Protein AF-A0A2E4NWK3-F1 (afdb_monomer_lite)

Foldseek 3Di:
DWAQPPAPPRFTKDWDPQVVQCVVCVVVVHQGQRPAKIKMWRQPWGQDPVRDTGAGWIKIDGRDLVVQVVADQDDDQQQKHWDPRPDSSIIIIGHPDSDGPVVPDDPDDD

Secondary structure (DSSP, 8-state):
-EEE-SSTT--EEEE-HHHHHHHHHHHTTPPP--SS-EEEEETT-EE-TT--EE-SEEEEE-S-GGGGTTS-SS-BTTB-EEESTTSTT-EEEEE-TT--TTSS------

Structure (mmCIF, N/CA/C/O backbone):
data_AF-A0A2E4NWK3-F1
#
_entry.id   AF-A0A2E4NWK3-F1
#
loop_
_atom_site.group_PDB
_atom_site.id
_atom_site.type_symbol
_atom_site.label_atom_id
_atom_site.label_alt_id
_atom_site.label_comp_id
_atom_site.label_asym_id
_atom_site.label_entity_id
_atom_site.label_seq_id
_atom_site.pdbx_PDB_ins_code
_atom_site.Cartn_x
_atom_site.Cartn_y
_atom_site.Cartn_z
_atom_site.occupancy
_atom_site.B_iso_or_equiv
_atom_site.auth_seq_id
_atom_site.auth_comp_id
_atom_site.auth_asym_id
_atom_site.auth_atom_id
_atom_site.pdbx_PDB_model_num
ATOM 1 N N . MET A 1 1 ? -8.200 -5.313 -13.732 1.00 80.50 1 MET A N 1
ATOM 2 C CA . MET A 1 1 ? -8.283 -4.246 -14.759 1.00 80.50 1 MET A CA 1
ATOM 3 C C . MET A 1 1 ? -7.008 -3.431 -14.695 1.00 80.50 1 MET A C 1
ATOM 5 O O . MET A 1 1 ? -6.554 -3.192 -13.584 1.00 80.50 1 MET A O 1
ATOM 9 N N . CYS A 1 2 ? -6.453 -3.020 -15.832 1.00 84.25 2 CYS A N 1
ATOM 10 C CA . CYS A 1 2 ? -5.287 -2.136 -15.888 1.00 84.25 2 CYS A CA 1
ATOM 11 C C . CYS A 1 2 ? -5.728 -0.725 -16.266 1.00 84.25 2 CYS A C 1
ATOM 13 O O . CYS A 1 2 ? -6.562 -0.563 -17.158 1.00 84.25 2 CYS A O 1
ATOM 15 N N . ARG A 1 3 ? -5.236 0.275 -15.536 1.00 81.31 3 ARG A N 1
ATOM 16 C CA . ARG A 1 3 ? -5.562 1.693 -15.708 1.00 81.31 3 ARG A CA 1
ATOM 17 C C . ARG A 1 3 ? -4.358 2.550 -15.348 1.00 81.31 3 ARG A C 1
ATOM 19 O O . ARG A 1 3 ? -3.545 2.151 -14.524 1.00 81.31 3 ARG A O 1
ATOM 26 N N . PHE A 1 4 ? -4.293 3.748 -15.908 1.00 72.25 4 PHE A N 1
ATOM 27 C CA . PHE A 1 4 ? -3.375 4.768 -15.421 1.00 72.25 4 PHE A CA 1
ATOM 28 C C . PHE A 1 4 ? -3.871 5.292 -14.075 1.00 72.25 4 PHE A C 1
ATOM 30 O O . PHE A 1 4 ? -5.048 5.630 -13.932 1.00 72.25 4 PHE A O 1
ATOM 37 N N . ALA A 1 5 ? -2.989 5.312 -13.076 1.00 67.62 5 ALA A N 1
ATOM 38 C CA . ALA A 1 5 ? -3.344 5.723 -11.718 1.00 67.62 5 ALA A CA 1
ATOM 39 C C . ALA A 1 5 ? -3.507 7.246 -11.550 1.00 67.62 5 ALA A C 1
ATOM 41 O O . ALA A 1 5 ? -3.859 7.688 -10.460 1.00 67.62 5 ALA A O 1
ATOM 42 N N . GLY A 1 6 ? -3.257 8.042 -12.600 1.00 62.72 6 GLY A N 1
ATOM 43 C CA . GLY A 1 6 ? -3.299 9.509 -12.534 1.00 62.72 6 GLY A CA 1
ATOM 44 C C . GLY A 1 6 ? -2.210 10.107 -11.637 1.00 62.72 6 GLY A C 1
ATOM 45 O O . GLY A 1 6 ? -2.357 11.222 -11.150 1.00 62.72 6 GLY A O 1
ATOM 46 N N . LEU A 1 7 ? -1.148 9.339 -11.385 1.00 66.62 7 LEU A N 1
ATOM 47 C CA . LEU A 1 7 ? 0.048 9.774 -10.672 1.00 66.62 7 LEU A CA 1
ATOM 48 C C . LEU A 1 7 ? 1.058 10.355 -11.662 1.00 66.62 7 LEU A C 1
ATOM 50 O O . LEU A 1 7 ? 0.990 10.078 -12.862 1.00 66.62 7 LEU A O 1
ATOM 54 N N . THR A 1 8 ? 2.013 11.130 -11.152 1.00 62.50 8 THR A N 1
ATOM 55 C CA . THR A 1 8 ? 3.094 11.704 -11.957 1.00 62.50 8 THR A CA 1
ATOM 56 C C . THR A 1 8 ? 3.807 10.612 -12.760 1.00 62.50 8 THR A C 1
ATOM 58 O O . THR A 1 8 ? 4.334 9.656 -12.190 1.00 62.50 8 THR A O 1
ATOM 61 N N . GLY A 1 9 ? 3.833 10.771 -14.086 1.00 62.25 9 GLY A N 1
ATOM 62 C CA . GLY A 1 9 ? 4.494 9.840 -15.004 1.00 62.25 9 GLY A CA 1
ATOM 63 C C . GLY A 1 9 ? 3.620 8.693 -15.519 1.00 62.25 9 GLY A C 1
ATOM 64 O O . GLY A 1 9 ? 4.176 7.668 -15.899 1.00 62.25 9 GLY A O 1
ATOM 65 N N . ASP A 1 10 ? 2.287 8.837 -15.517 1.00 67.06 10 ASP A N 1
ATOM 66 C CA . ASP A 1 10 ? 1.343 7.883 -16.123 1.00 67.06 10 ASP A CA 1
ATOM 67 C C . ASP A 1 10 ? 1.625 6.428 -15.727 1.00 67.06 10 ASP A C 1
ATOM 69 O O . ASP A 1 10 ? 1.775 5.537 -16.559 1.00 67.06 10 ASP A O 1
ATOM 73 N N . THR A 1 11 ? 1.691 6.174 -14.419 1.00 76.25 11 THR A N 1
ATOM 74 C CA . THR A 1 11 ? 1.948 4.838 -13.870 1.00 76.25 11 THR A CA 1
ATOM 75 C C . THR A 1 11 ? 0.853 3.846 -14.294 1.00 76.25 11 THR A C 1
ATOM 77 O O . THR A 1 11 ? -0.296 3.984 -13.842 1.00 76.25 11 THR A O 1
ATOM 80 N N . PRO A 1 12 ? 1.164 2.831 -15.128 1.00 87.12 12 PRO A N 1
ATOM 81 C CA . PRO A 1 12 ? 0.215 1.782 -15.452 1.00 87.12 12 PRO A CA 1
ATOM 82 C C . PRO A 1 12 ? 0.034 0.874 -14.234 1.00 87.12 12 PRO A C 1
ATOM 84 O O . PRO A 1 12 ? 0.970 0.215 -13.777 1.00 87.12 12 PRO A O 1
ATOM 87 N N . THR A 1 13 ? -1.198 0.824 -13.735 1.00 90.94 13 THR A N 1
ATOM 88 C CA . THR A 1 13 ? -1.571 0.096 -12.525 1.00 90.94 13 THR A CA 1
ATOM 89 C C . THR A 1 13 ? -2.654 -0.928 -12.834 1.00 90.94 13 THR A C 1
ATOM 91 O O . THR A 1 13 ? -3.750 -0.595 -13.290 1.00 90.94 13 THR A O 1
ATOM 94 N N . CYS A 1 14 ? -2.382 -2.194 -12.543 1.00 93.12 14 CYS A N 1
ATOM 95 C CA . CYS A 1 14 ? -3.345 -3.280 -12.684 1.00 93.12 14 CYS A CA 1
ATOM 96 C C . CYS A 1 14 ? -3.868 -3.714 -11.319 1.00 93.12 14 CYS A C 1
ATOM 98 O O . CYS A 1 14 ? -3.080 -4.063 -10.454 1.00 93.12 14 CYS A O 1
ATOM 100 N N . LEU A 1 15 ? -5.191 -3.725 -11.139 1.00 94.56 15 LEU A N 1
ATOM 101 C CA . LEU A 1 15 ? -5.847 -4.066 -9.874 1.00 94.56 15 LEU A CA 1
ATOM 102 C C . LEU A 1 15 ? -6.854 -5.202 -10.052 1.00 94.56 15 LEU A C 1
ATOM 104 O O . LEU A 1 15 ? -7.688 -5.172 -10.977 1.00 94.56 15 LEU A O 1
ATOM 108 N N . ASP A 1 16 ? -6.853 -6.152 -9.123 1.00 96.12 16 ASP A N 1
ATOM 109 C CA . ASP A 1 16 ? -7.952 -7.104 -8.979 1.00 96.12 16 ASP A CA 1
ATOM 110 C C . ASP A 1 16 ? -9.208 -6.454 -8.356 1.00 96.12 16 ASP A C 1
ATOM 112 O O . ASP A 1 16 ? -9.295 -5.235 -8.191 1.00 96.12 16 ASP A O 1
ATOM 116 N N . SER A 1 17 ? -10.260 -7.234 -8.099 1.00 94.94 17 SER A N 1
ATOM 117 C CA . SER A 1 17 ? -11.501 -6.698 -7.522 1.00 94.94 17 SER A CA 1
ATOM 118 C C . SER A 1 17 ? -11.380 -6.239 -6.073 1.00 94.94 17 SER A C 1
ATOM 120 O O . SER A 1 17 ? -12.023 -5.255 -5.712 1.00 94.94 17 SER A O 1
ATOM 122 N N . GLN A 1 18 ? -10.567 -6.918 -5.270 1.00 96.56 18 GLN A N 1
ATOM 123 C CA . GLN A 1 18 ? -10.379 -6.613 -3.855 1.00 96.56 18 GLN A CA 1
ATOM 124 C C . GLN A 1 18 ? -9.523 -5.368 -3.682 1.00 96.56 18 GLN A C 1
ATOM 126 O O . GLN A 1 18 ? -9.929 -4.435 -2.995 1.00 96.56 18 GLN A O 1
ATOM 131 N N . SER A 1 19 ? -8.412 -5.267 -4.411 1.00 96.00 19 SER A N 1
ATOM 132 C CA . SER A 1 19 ? -7.590 -4.061 -4.416 1.00 96.00 19 SER A CA 1
ATOM 133 C C . SER A 1 19 ? -8.368 -2.832 -4.875 1.00 96.00 19 SER A C 1
ATOM 135 O O . SER A 1 19 ? -8.218 -1.758 -4.300 1.00 96.00 19 SER A O 1
ATOM 137 N N . ARG A 1 20 ? -9.275 -2.957 -5.851 1.00 94.19 20 ARG A N 1
ATOM 138 C CA . ARG A 1 20 ? -10.149 -1.830 -6.224 1.00 94.19 20 ARG A CA 1
ATOM 139 C C . ARG A 1 20 ? -11.073 -1.390 -5.098 1.00 94.19 20 ARG A C 1
ATOM 141 O O . ARG A 1 20 ? -11.241 -0.188 -4.906 1.00 94.19 20 ARG A O 1
ATOM 148 N N . ALA A 1 21 ? -11.693 -2.333 -4.392 1.00 94.69 21 ALA A N 1
ATOM 149 C CA . ALA A 1 21 ? -12.539 -2.013 -3.246 1.00 94.69 21 ALA A CA 1
ATOM 150 C C . ALA A 1 21 ? -11.717 -1.325 -2.144 1.00 94.69 21 ALA A C 1
ATOM 152 O O . ALA A 1 21 ? -12.137 -0.290 -1.622 1.00 94.69 21 ALA A O 1
ATOM 153 N N . TYR A 1 22 ? -10.507 -1.830 -1.892 1.00 95.56 22 TYR A N 1
ATOM 154 C CA . TYR A 1 22 ? -9.547 -1.246 -0.963 1.00 95.56 22 TYR A CA 1
ATOM 155 C C . TYR A 1 22 ? -9.195 0.203 -1.317 1.00 95.56 22 TYR A C 1
ATOM 157 O O . TYR A 1 22 ? -9.382 1.105 -0.498 1.00 95.56 22 TYR A O 1
ATOM 165 N N . PHE A 1 23 ? -8.759 0.460 -2.555 1.00 92.62 23 PHE A N 1
ATOM 166 C CA . PHE A 1 23 ? -8.399 1.810 -2.983 1.00 92.62 23 PHE A CA 1
ATOM 167 C C . PHE A 1 23 ? -9.608 2.745 -2.992 1.00 92.62 23 PHE A C 1
ATOM 169 O O . PHE A 1 23 ? -9.485 3.886 -2.559 1.00 92.62 23 PHE A O 1
ATOM 176 N N . LYS A 1 24 ? -10.798 2.274 -3.393 1.00 93.31 24 LYS A N 1
ATOM 177 C CA . LYS A 1 24 ? -12.037 3.062 -3.299 1.00 93.31 24 LYS A CA 1
ATOM 178 C C . LYS A 1 24 ? -12.307 3.512 -1.860 1.00 93.31 24 LYS A C 1
ATOM 180 O O . LYS A 1 24 ? -12.585 4.689 -1.648 1.00 93.31 24 LYS A O 1
ATOM 185 N N . ALA A 1 25 ? -12.223 2.605 -0.884 1.00 94.94 25 ALA A N 1
ATOM 186 C CA . ALA A 1 25 ? -12.403 2.948 0.526 1.00 94.94 25 ALA A CA 1
ATOM 187 C C . ALA A 1 25 ? -11.335 3.950 0.993 1.00 94.94 25 ALA A C 1
ATOM 189 O O . ALA A 1 25 ? -11.677 5.000 1.538 1.00 94.94 25 ALA A O 1
ATOM 190 N N . ARG A 1 26 ? -10.060 3.692 0.673 1.00 91.81 26 ARG A N 1
ATOM 191 C CA . ARG A 1 26 ? -8.939 4.579 1.010 1.00 91.81 26 ARG A CA 1
ATOM 192 C C . ARG A 1 26 ? -9.098 5.987 0.435 1.00 91.81 26 ARG A C 1
ATOM 194 O O . ARG A 1 26 ? -8.842 6.951 1.157 1.00 91.81 26 ARG A O 1
ATOM 201 N N . PHE A 1 27 ? -9.504 6.126 -0.828 1.00 89.31 27 PHE A N 1
ATOM 202 C CA . PHE A 1 27 ? -9.738 7.429 -1.466 1.00 89.31 27 PHE A CA 1
ATOM 203 C C . PHE A 1 27 ? -10.930 8.174 -0.858 1.00 89.31 27 PHE A C 1
ATOM 205 O O . PHE A 1 27 ? -10.952 9.398 -0.865 1.00 89.31 27 PHE A O 1
ATOM 212 N N . GLN A 1 28 ? -11.889 7.454 -0.273 1.00 94.62 28 GLN A N 1
ATOM 213 C CA . GLN A 1 28 ? -12.996 8.034 0.492 1.00 94.62 28 GLN A CA 1
ATOM 214 C C . GLN A 1 28 ? -12.640 8.324 1.960 1.00 94.62 28 GLN A C 1
ATOM 216 O O . GLN A 1 28 ? -13.521 8.709 2.724 1.00 94.62 28 GLN A O 1
ATOM 221 N N . GLY A 1 29 ? -11.390 8.095 2.384 1.00 92.69 29 GLY A N 1
ATOM 222 C CA . GLY A 1 29 ? -10.979 8.235 3.785 1.00 92.69 29 GLY A CA 1
ATOM 223 C C . GLY A 1 29 ? -11.591 7.187 4.723 1.00 92.69 29 GLY A C 1
ATOM 224 O O . GLY A 1 29 ? -11.620 7.394 5.932 1.00 92.69 29 GLY A O 1
ATOM 225 N N . LYS A 1 30 ? -12.102 6.077 4.181 1.00 95.69 30 LYS A N 1
ATOM 226 C CA . LYS A 1 30 ? -12.737 4.996 4.942 1.00 95.69 30 LYS A CA 1
ATOM 227 C C . LYS A 1 30 ? -11.770 3.844 5.174 1.00 95.69 30 LYS A C 1
ATOM 229 O O . LYS A 1 30 ? -10.940 3.536 4.318 1.00 95.69 30 LYS A O 1
ATOM 234 N N . THR A 1 31 ? -11.971 3.143 6.287 1.00 94.31 31 THR A N 1
ATOM 235 C CA . THR A 1 31 ? -11.314 1.865 6.564 1.00 94.31 31 THR A CA 1
ATOM 236 C C . THR A 1 31 ? -11.711 0.823 5.508 1.00 94.31 31 THR A C 1
ATOM 238 O O . THR A 1 31 ? -12.906 0.561 5.341 1.00 94.31 31 THR A O 1
ATOM 241 N N . PRO A 1 32 ? -10.749 0.234 4.781 1.00 94.12 32 PRO A N 1
ATOM 242 C CA . PRO A 1 32 ? -11.012 -0.818 3.812 1.00 94.12 32 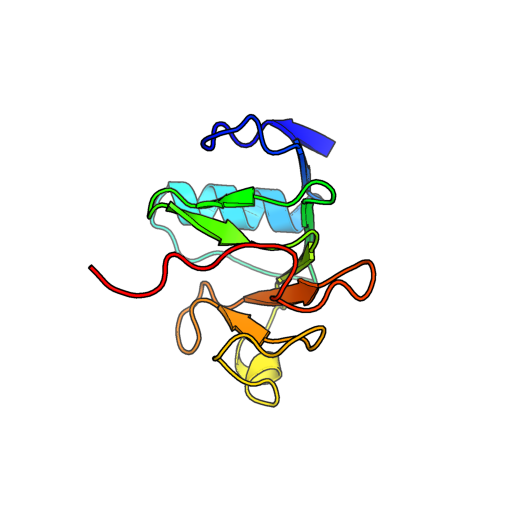PRO A CA 1
ATOM 243 C C . PRO A 1 32 ? -11.494 -2.099 4.489 1.00 94.12 32 PRO A C 1
ATOM 245 O O . PRO A 1 32 ? -10.991 -2.467 5.545 1.00 94.12 32 PRO A O 1
ATOM 248 N N . GLN A 1 33 ? -12.429 -2.798 3.850 1.00 94.12 33 GLN A N 1
ATOM 249 C CA . GLN A 1 33 ? -12.787 -4.170 4.207 1.00 94.12 33 GLN A CA 1
ATOM 250 C C . GLN A 1 33 ? -12.043 -5.101 3.249 1.00 94.12 33 GLN A C 1
ATOM 252 O O . GLN A 1 33 ? -12.270 -5.037 2.039 1.00 94.12 33 GLN A O 1
ATOM 257 N N . VAL A 1 34 ? -11.113 -5.900 3.774 1.00 95.44 34 VAL A N 1
ATOM 258 C CA . VAL A 1 34 ? -10.278 -6.819 2.988 1.00 95.44 34 VAL A CA 1
ATOM 259 C C . VAL A 1 34 ? -10.666 -8.245 3.364 1.00 95.44 34 VAL A C 1
ATOM 261 O O . VAL A 1 34 ? -10.255 -8.757 4.394 1.00 95.44 34 VAL A O 1
ATOM 264 N N . GLU A 1 35 ? -11.495 -8.886 2.543 1.00 95.19 35 GLU A N 1
ATOM 265 C CA . GLU A 1 35 ? -12.025 -10.234 2.834 1.00 95.19 35 GLU A CA 1
ATOM 266 C C . GLU A 1 35 ? -11.080 -11.353 2.380 1.00 95.19 35 GLU A C 1
ATOM 268 O O . GLU A 1 35 ? -11.154 -12.488 2.844 1.00 95.19 35 GLU A O 1
ATOM 273 N N . ARG A 1 36 ? -10.198 -11.044 1.430 1.00 96.44 36 ARG A N 1
ATOM 274 C CA . ARG A 1 36 ? -9.190 -11.955 0.884 1.00 96.44 36 ARG A CA 1
ATOM 275 C C . ARG A 1 36 ? -7.999 -11.150 0.384 1.00 96.44 36 ARG A C 1
ATOM 277 O O . ARG A 1 36 ? -8.092 -9.932 0.234 1.00 96.44 36 ARG A O 1
ATOM 284 N N . ILE A 1 37 ? -6.910 -11.846 0.075 1.00 97.50 37 ILE A N 1
ATOM 285 C CA . ILE A 1 37 ? -5.723 -11.220 -0.509 1.00 97.50 37 ILE A CA 1
ATOM 286 C C . ILE A 1 37 ? -6.109 -10.460 -1.785 1.00 97.50 37 ILE A C 1
ATOM 288 O O . ILE A 1 37 ? -6.836 -10.984 -2.634 1.00 97.50 37 ILE A O 1
ATOM 292 N N . GLY A 1 38 ? -5.626 -9.224 -1.894 1.00 97.56 38 GLY A N 1
ATOM 293 C CA . GLY A 1 38 ? -5.776 -8.382 -3.076 1.00 97.56 38 GLY A CA 1
ATOM 294 C C . GLY A 1 38 ? -4.420 -8.039 -3.679 1.00 97.56 38 GLY A C 1
ATOM 295 O O . GLY A 1 38 ? -3.472 -7.728 -2.956 1.00 97.56 38 GLY A O 1
ATOM 296 N N . LEU A 1 39 ? -4.339 -8.085 -5.004 1.00 97.12 39 LEU A N 1
ATOM 297 C CA . LEU A 1 39 ? -3.136 -7.843 -5.785 1.00 97.12 3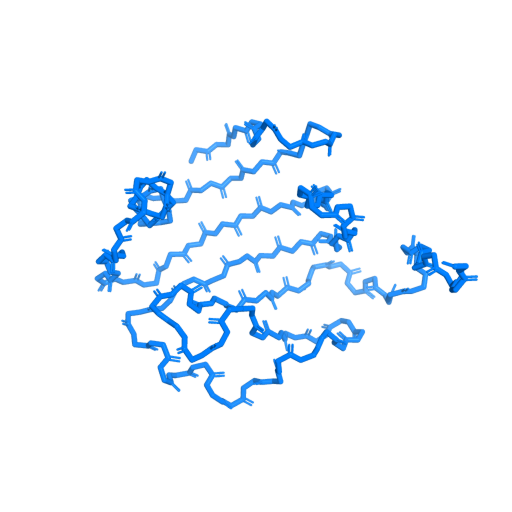9 LEU A CA 1
ATOM 298 C C . LEU A 1 39 ? -3.272 -6.591 -6.647 1.00 97.12 39 LEU A C 1
ATOM 300 O O . LEU A 1 39 ? -4.255 -6.374 -7.370 1.00 97.12 39 LEU A O 1
ATOM 304 N N . THR A 1 40 ? -2.226 -5.775 -6.585 1.00 95.81 40 THR A N 1
ATOM 305 C CA . THR A 1 40 ? -2.030 -4.615 -7.446 1.00 95.81 40 THR A CA 1
ATOM 306 C C . THR A 1 40 ? -0.631 -4.648 -8.051 1.00 95.81 40 THR A C 1
ATOM 308 O O . THR A 1 40 ? 0.329 -4.945 -7.353 1.00 95.81 40 THR A O 1
ATOM 311 N N . TYR A 1 41 ? -0.499 -4.347 -9.340 1.00 92.19 41 TYR A N 1
ATOM 312 C CA . TYR A 1 41 ? 0.773 -4.393 -10.065 1.00 92.19 41 TYR A CA 1
ATOM 313 C C . TYR A 1 41 ? 1.093 -3.040 -10.696 1.00 92.19 41 TYR A C 1
ATOM 315 O O . TYR A 1 41 ? 0.260 -2.508 -11.433 1.00 92.19 41 TYR A O 1
ATOM 323 N N . MET A 1 42 ? 2.311 -2.543 -10.470 1.00 91.75 42 MET A N 1
ATOM 324 C CA . MET A 1 42 ? 2.880 -1.351 -11.109 1.00 91.75 42 MET A CA 1
ATOM 325 C C . MET A 1 42 ? 4.233 -1.727 -11.713 1.00 91.75 42 MET A C 1
ATOM 327 O O . MET A 1 42 ? 5.289 -1.505 -11.124 1.00 91.75 42 MET A O 1
ATOM 331 N N . LEU A 1 43 ? 4.207 -2.369 -12.882 1.00 89.62 43 LEU A N 1
ATOM 332 C CA . LEU A 1 43 ? 5.393 -3.022 -13.458 1.00 89.62 43 LEU A CA 1
ATOM 333 C C . LEU A 1 43 ? 6.346 -2.067 -14.194 1.00 89.62 43 LEU A C 1
ATOM 335 O O . LEU A 1 43 ? 7.432 -2.481 -14.577 1.00 89.62 43 LEU A O 1
ATOM 339 N N . HIS A 1 44 ? 5.963 -0.804 -14.384 1.00 86.19 44 HIS A N 1
ATOM 340 C CA . HIS A 1 44 ? 6.845 0.251 -14.906 1.00 86.19 44 HIS A CA 1
ATOM 341 C C . HIS A 1 44 ? 7.425 1.145 -13.796 1.00 86.19 44 HIS A C 1
ATOM 343 O O . HIS A 1 44 ? 8.041 2.165 -14.084 1.00 86.19 44 HIS A O 1
ATOM 349 N N . GLY A 1 45 ? 7.239 0.767 -12.527 1.00 85.50 45 GLY A N 1
ATOM 350 C CA . GLY A 1 45 ? 7.535 1.647 -11.401 1.00 85.50 45 GLY A CA 1
ATOM 351 C C . GLY A 1 45 ? 6.495 2.756 -11.259 1.00 85.50 45 GLY A C 1
ATOM 352 O O . GLY A 1 45 ? 5.516 2.811 -12.003 1.00 85.50 45 GLY A O 1
ATOM 353 N N . MET A 1 46 ? 6.674 3.598 -10.247 1.00 83.69 46 MET A N 1
ATOM 354 C CA . MET A 1 46 ? 5.724 4.651 -9.889 1.00 83.69 46 MET A CA 1
ATOM 355 C C . MET A 1 46 ? 6.447 5.811 -9.218 1.00 83.69 46 MET A C 1
ATOM 357 O O . MET A 1 46 ? 7.366 5.584 -8.439 1.00 83.69 46 MET A O 1
ATOM 361 N N . THR A 1 47 ? 5.978 7.035 -9.436 1.00 82.56 47 THR A N 1
ATOM 362 C CA . THR A 1 47 ? 6.334 8.176 -8.587 1.00 82.56 47 THR A CA 1
ATOM 363 C C . THR A 1 47 ? 5.132 8.512 -7.712 1.00 82.56 47 THR A C 1
ATOM 365 O O . THR A 1 47 ? 4.032 8.721 -8.226 1.00 82.56 47 THR A O 1
ATOM 368 N N . THR A 1 48 ? 5.305 8.514 -6.390 1.00 77.62 48 THR A N 1
ATOM 369 C CA . THR A 1 48 ? 4.232 8.894 -5.459 1.00 77.62 48 THR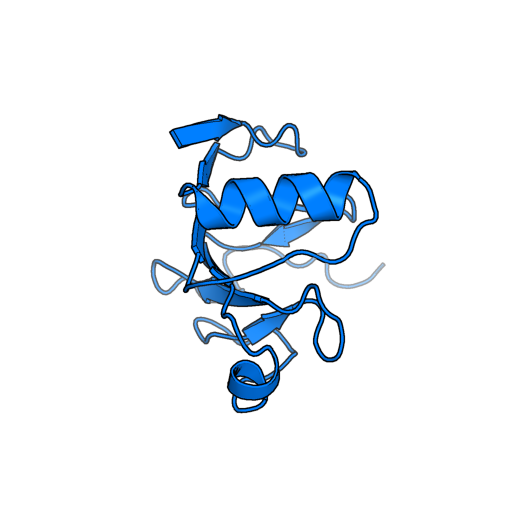 A CA 1
ATOM 370 C C . THR A 1 48 ? 3.917 10.389 -5.563 1.00 77.62 48 THR A C 1
ATOM 372 O O . THR A 1 48 ? 4.689 11.176 -6.108 1.00 77.62 48 THR A O 1
ATOM 375 N N . ASP A 1 49 ? 2.795 10.801 -4.976 1.00 72.00 49 ASP A N 1
ATOM 376 C CA . ASP A 1 49 ? 2.425 12.209 -4.780 1.00 72.00 49 ASP A CA 1
ATOM 377 C C . ASP A 1 49 ? 3.488 13.012 -4.010 1.00 72.00 49 ASP A C 1
ATOM 379 O O . ASP A 1 49 ? 3.683 14.196 -4.265 1.00 72.00 49 ASP A O 1
ATOM 383 N N . THR A 1 50 ? 4.224 12.354 -3.114 1.00 78.25 50 THR A N 1
ATOM 384 C CA . THR A 1 50 ? 5.354 12.942 -2.380 1.00 78.25 50 THR A CA 1
ATOM 385 C C . THR A 1 50 ? 6.672 12.951 -3.166 1.00 78.25 50 THR A C 1
ATOM 387 O O . THR A 1 50 ? 7.712 13.253 -2.587 1.00 78.25 50 THR A O 1
ATOM 390 N N . GLY A 1 51 ? 6.671 12.559 -4.443 1.00 77.06 51 GLY A N 1
ATOM 391 C CA . GLY A 1 51 ? 7.874 12.493 -5.280 1.00 77.06 51 GLY A CA 1
ATOM 392 C C . GLY A 1 51 ? 8.783 11.287 -5.013 1.00 77.06 51 GLY A C 1
ATOM 393 O O . GLY A 1 51 ? 9.887 11.224 -5.549 1.00 77.06 51 GLY A O 1
ATOM 394 N N . MET A 1 52 ? 8.346 10.314 -4.206 1.00 81.62 52 MET A N 1
ATOM 395 C CA . MET A 1 52 ? 9.120 9.097 -3.957 1.00 81.62 52 MET A CA 1
ATOM 396 C C . MET A 1 52 ? 9.045 8.187 -5.179 1.00 81.62 52 MET A C 1
ATOM 398 O O . MET A 1 52 ? 7.958 7.781 -5.591 1.00 81.62 52 MET A O 1
ATOM 402 N N . GLN A 1 53 ? 10.200 7.835 -5.736 1.00 84.25 53 GLN A N 1
ATOM 403 C CA . GLN A 1 53 ? 10.278 6.859 -6.815 1.00 84.25 53 GLN A CA 1
ATOM 404 C C . GLN A 1 53 ? 10.235 5.443 -6.234 1.00 84.25 53 GLN A C 1
ATOM 406 O O . GLN A 1 53 ? 11.023 5.081 -5.360 1.00 84.25 53 GLN A O 1
ATOM 411 N N . MET A 1 54 ? 9.293 4.644 -6.720 1.00 84.12 54 MET A N 1
ATOM 412 C CA . MET A 1 54 ? 9.106 3.248 -6.360 1.00 84.12 54 MET A CA 1
ATOM 413 C C . MET A 1 54 ? 9.507 2.353 -7.536 1.00 84.12 54 MET A C 1
ATOM 415 O O . MET A 1 54 ? 9.111 2.630 -8.675 1.00 84.12 54 MET A O 1
ATOM 419 N N . PRO A 1 55 ? 10.242 1.255 -7.281 1.00 86.88 55 PRO A N 1
ATOM 420 C CA . PRO A 1 55 ? 10.605 0.308 -8.325 1.00 86.88 55 PRO A CA 1
ATOM 421 C C . PRO A 1 55 ? 9.368 -0.377 -8.905 1.00 86.88 55 PRO A C 1
ATOM 423 O O . PRO A 1 55 ? 8.301 -0.332 -8.288 1.00 86.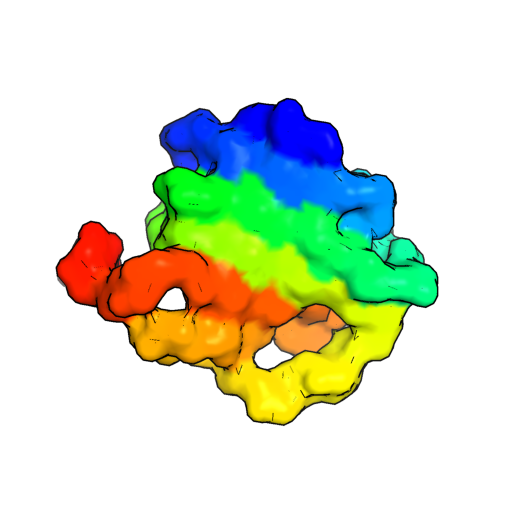88 55 PRO A O 1
ATOM 426 N N . PRO A 1 56 ? 9.485 -1.052 -10.058 1.00 90.81 56 PRO A N 1
ATOM 427 C CA . PRO A 1 56 ? 8.496 -2.032 -10.476 1.00 90.81 56 PRO A CA 1
ATOM 428 C C . PRO A 1 56 ? 8.140 -2.967 -9.318 1.00 90.81 56 PRO A C 1
ATOM 430 O O . PRO A 1 56 ? 9.028 -3.579 -8.719 1.00 90.81 56 PRO A O 1
ATOM 433 N N . HIS A 1 57 ? 6.859 -3.068 -8.970 1.00 92.56 57 HIS A N 1
ATOM 434 C CA . HIS A 1 57 ? 6.448 -3.843 -7.802 1.00 92.56 57 HIS A CA 1
ATOM 435 C C . HIS A 1 57 ? 5.043 -4.429 -7.917 1.00 92.56 57 HIS A C 1
ATOM 437 O O . HIS A 1 57 ? 4.194 -3.977 -8.693 1.00 92.56 57 HIS A O 1
ATOM 443 N N . VAL A 1 58 ? 4.813 -5.442 -7.085 1.00 94.75 58 VAL A N 1
ATOM 444 C CA . VAL A 1 58 ? 3.496 -5.941 -6.706 1.00 94.75 58 VAL A CA 1
ATOM 445 C C . VAL A 1 58 ? 3.167 -5.408 -5.319 1.00 94.75 58 VAL A C 1
ATOM 447 O O . VAL A 1 58 ? 3.959 -5.546 -4.393 1.00 94.75 58 VAL A O 1
ATOM 450 N N . MET A 1 59 ? 1.991 -4.821 -5.163 1.00 95.88 59 MET A N 1
ATOM 451 C CA . MET A 1 59 ? 1.395 -4.514 -3.873 1.00 95.88 59 MET A CA 1
ATOM 452 C C . MET A 1 59 ? 0.411 -5.621 -3.490 1.00 95.88 59 MET A C 1
ATOM 454 O O . MET A 1 59 ? -0.463 -5.993 -4.278 1.00 95.88 59 MET A O 1
ATOM 458 N N . VAL A 1 60 ? 0.535 -6.104 -2.257 1.00 97.75 60 VAL A N 1
ATOM 459 C CA . VAL A 1 60 ? -0.325 -7.130 -1.668 1.00 97.75 60 VAL A CA 1
ATOM 460 C C . VAL A 1 60 ? -1.029 -6.553 -0.445 1.00 97.75 60 VAL A C 1
ATOM 462 O O . VAL A 1 60 ? -0.386 -6.063 0.484 1.00 97.75 60 VAL A O 1
ATOM 465 N N . ILE A 1 61 ? -2.358 -6.624 -0.444 1.00 97.88 61 ILE A N 1
ATOM 466 C CA . ILE A 1 61 ? -3.186 -6.403 0.748 1.00 97.88 61 ILE A CA 1
ATOM 467 C C . ILE A 1 61 ? -3.648 -7.753 1.285 1.00 97.88 61 ILE A C 1
ATOM 469 O O . ILE A 1 61 ? -3.949 -8.655 0.503 1.00 97.88 61 ILE A O 1
ATOM 473 N N . VAL A 1 62 ? -3.711 -7.887 2.606 1.00 97.00 62 VAL A N 1
ATOM 474 C CA . VAL A 1 62 ? -4.122 -9.114 3.302 1.00 97.00 62 VAL A CA 1
ATOM 475 C C . VAL A 1 62 ? -5.292 -8.815 4.246 1.00 97.00 62 VAL A C 1
ATOM 477 O O . VAL A 1 62 ? -5.421 -7.665 4.674 1.00 97.00 62 VAL A O 1
ATOM 480 N N . PRO A 1 63 ? -6.150 -9.804 4.566 1.00 96.12 63 PRO A N 1
ATOM 481 C CA . PRO A 1 63 ? -7.271 -9.604 5.487 1.00 96.12 63 PRO A CA 1
ATOM 482 C C . PRO A 1 63 ? -6.853 -9.149 6.886 1.00 96.12 63 PRO A C 1
ATOM 484 O O . PRO A 1 63 ? -7.490 -8.263 7.452 1.00 96.12 63 PRO A O 1
ATOM 487 N N . ASP A 1 64 ? -5.770 -9.723 7.418 1.00 93.88 64 ASP A N 1
ATOM 488 C CA . ASP A 1 64 ? -5.211 -9.356 8.715 1.00 93.88 64 ASP A CA 1
ATOM 489 C C . ASP A 1 64 ? -3.867 -8.622 8.539 1.00 93.88 64 ASP A C 1
ATOM 491 O O . ASP A 1 64 ? -2.849 -9.237 8.213 1.00 93.88 64 ASP A O 1
ATOM 495 N N . PRO A 1 65 ? -3.813 -7.297 8.774 1.00 91.56 65 PRO A N 1
ATOM 496 C CA . PRO A 1 65 ? -2.575 -6.523 8.711 1.00 91.56 65 PRO A CA 1
ATOM 497 C C . PRO A 1 65 ? -1.453 -7.024 9.630 1.00 91.56 65 PRO A C 1
ATOM 499 O O . PRO A 1 65 ? -0.288 -6.681 9.411 1.00 91.56 65 PRO A O 1
ATOM 502 N N . THR A 1 66 ? -1.769 -7.787 10.681 1.00 92.00 66 THR A N 1
ATOM 503 C CA . THR A 1 66 ? -0.765 -8.305 11.614 1.00 92.00 66 THR A CA 1
ATOM 504 C C . THR A 1 66 ? 0.119 -9.387 10.998 1.00 92.00 66 THR A C 1
ATOM 506 O O . THR A 1 66 ? 1.281 -9.489 11.400 1.00 92.00 66 THR A O 1
ATOM 509 N N . ASP A 1 67 ? -0.348 -10.064 9.944 1.00 93.88 67 ASP A N 1
ATOM 510 C CA . ASP A 1 67 ? 0.438 -11.024 9.154 1.00 93.88 67 ASP A CA 1
ATOM 511 C C . ASP A 1 67 ? 1.659 -10.373 8.484 1.00 93.88 67 ASP A C 1
ATOM 513 O O . ASP A 1 67 ? 2.628 -11.041 8.112 1.00 93.88 67 ASP A O 1
ATOM 517 N N . LEU A 1 68 ? 1.647 -9.043 8.341 1.00 95.31 68 LEU A N 1
ATOM 518 C CA . LEU A 1 68 ? 2.734 -8.292 7.723 1.00 95.31 68 LEU A CA 1
ATOM 519 C C . LEU A 1 68 ? 3.861 -7.925 8.704 1.00 95.31 68 LEU A C 1
ATOM 521 O O . LEU A 1 68 ? 4.915 -7.478 8.260 1.00 95.31 68 LEU A O 1
ATOM 525 N N . LYS A 1 69 ? 3.698 -8.132 10.021 1.00 92.31 69 LYS A N 1
ATOM 526 C CA . LYS A 1 69 ? 4.679 -7.712 11.051 1.00 92.31 69 LYS A CA 1
ATOM 527 C C . LYS A 1 69 ? 6.057 -8.367 10.924 1.00 92.31 69 LYS A C 1
ATOM 529 O O . LYS A 1 69 ? 7.031 -7.838 11.445 1.00 92.31 69 LYS A O 1
ATOM 534 N N . GLN A 1 70 ? 6.128 -9.514 10.257 1.00 91.75 70 GLN A N 1
ATOM 535 C CA . GLN A 1 70 ? 7.373 -10.236 9.988 1.00 91.75 70 GLN A CA 1
ATOM 536 C C . GLN A 1 70 ? 8.256 -9.565 8.924 1.00 91.75 70 GLN A C 1
ATOM 538 O O . GLN A 1 70 ? 9.431 -9.901 8.804 1.00 91.75 70 GLN A O 1
ATOM 543 N N . PHE A 1 71 ? 7.704 -8.630 8.146 1.00 94.31 71 PHE A N 1
ATOM 544 C CA . PHE A 1 71 ? 8.430 -7.919 7.100 1.00 94.31 71 PHE A CA 1
ATOM 545 C C . PHE A 1 71 ? 8.973 -6.579 7.616 1.00 94.31 71 PHE A C 1
ATOM 547 O O . PHE A 1 71 ? 8.341 -5.931 8.457 1.00 94.31 71 PHE A O 1
ATOM 554 N N . PRO A 1 72 ? 10.123 -6.114 7.096 1.00 94.12 72 PRO A N 1
ATOM 555 C CA . PRO A 1 72 ? 10.654 -4.806 7.450 1.00 94.12 72 PRO A CA 1
ATOM 556 C C . PRO A 1 72 ? 9.716 -3.690 6.970 1.00 94.12 72 PRO A C 1
ATOM 558 O O . PRO A 1 72 ? 9.016 -3.831 5.971 1.00 94.12 72 PRO A O 1
ATOM 561 N N . THR A 1 73 ? 9.723 -2.544 7.648 1.00 93.19 73 THR A N 1
ATOM 562 C CA . THR A 1 73 ? 8.985 -1.337 7.216 1.00 93.19 73 THR A CA 1
ATOM 563 C C . THR A 1 73 ? 9.831 -0.389 6.370 1.00 93.19 73 THR A C 1
ATOM 565 O O . THR A 1 73 ? 9.324 0.594 5.833 1.00 93.19 73 THR A O 1
ATOM 568 N N . THR A 1 74 ? 11.131 -0.663 6.273 1.00 87.31 74 THR A N 1
ATOM 569 C CA . THR A 1 74 ? 12.086 0.124 5.495 1.00 87.31 74 THR A CA 1
ATOM 570 C C . THR A 1 74 ? 12.389 -0.617 4.195 1.00 87.31 74 THR A C 1
ATOM 572 O O . THR A 1 74 ? 12.697 -1.810 4.262 1.00 87.31 74 THR A O 1
ATOM 575 N N . PRO A 1 75 ? 12.336 0.051 3.028 1.00 85.38 75 PRO A N 1
ATOM 576 C CA . PRO A 1 75 ? 12.698 -0.569 1.763 1.00 85.38 75 PRO A CA 1
ATOM 577 C C . PRO A 1 75 ? 14.130 -1.101 1.811 1.00 85.38 75 PRO A C 1
ATOM 579 O O . PRO A 1 75 ? 15.070 -0.367 2.118 1.00 85.38 75 PRO A O 1
ATOM 582 N N . GLN A 1 76 ? 14.290 -2.378 1.486 1.00 79.62 76 GLN A N 1
ATOM 583 C CA . GLN A 1 76 ? 15.585 -3.016 1.300 1.00 79.62 76 GLN A CA 1
ATOM 584 C C . GLN A 1 76 ? 15.699 -3.461 -0.154 1.00 79.62 76 GLN A C 1
ATOM 586 O O . GLN A 1 76 ? 14.718 -3.871 -0.772 1.00 79.62 76 GLN A O 1
ATOM 591 N N . SER A 1 77 ? 16.900 -3.346 -0.715 1.00 78.44 77 SER A N 1
ATOM 592 C CA . SER A 1 77 ? 17.160 -3.644 -2.122 1.00 78.44 77 SER A CA 1
ATOM 593 C C . SER A 1 77 ? 16.646 -5.038 -2.508 1.00 78.44 77 SER A C 1
ATOM 595 O O . SER A 1 77 ? 17.177 -6.041 -2.042 1.00 78.44 77 SER A O 1
ATOM 597 N N . GLY A 1 78 ? 15.619 -5.089 -3.361 1.00 77.94 78 GLY A N 1
ATOM 598 C CA . GLY A 1 78 ? 15.032 -6.330 -3.878 1.00 77.94 78 GLY A CA 1
ATOM 599 C C . GLY A 1 78 ? 14.201 -7.154 -2.883 1.00 77.94 78 GLY A C 1
ATOM 600 O O . GLY A 1 78 ? 13.632 -8.163 -3.291 1.00 77.94 78 GLY A O 1
ATOM 601 N N . ALA A 1 79 ? 14.095 -6.747 -1.615 1.00 88.31 79 ALA A N 1
ATOM 602 C CA . ALA A 1 79 ? 13.348 -7.479 -0.594 1.00 88.31 79 ALA A CA 1
ATOM 603 C C . ALA A 1 79 ? 11.958 -6.862 -0.354 1.00 88.31 79 ALA A C 1
ATOM 605 O O . ALA A 1 79 ? 11.797 -5.651 -0.519 1.00 88.31 79 ALA A O 1
ATOM 606 N N . PRO A 1 80 ? 10.948 -7.655 0.054 1.00 93.06 80 PRO A N 1
ATOM 607 C CA . PRO A 1 80 ? 9.641 -7.118 0.407 1.00 93.06 80 PRO A CA 1
ATOM 608 C C . PRO A 1 80 ? 9.676 -6.218 1.647 1.00 93.06 80 PRO A C 1
ATOM 610 O O . PRO A 1 80 ? 10.395 -6.508 2.603 1.00 93.06 80 PRO A O 1
ATOM 613 N N . TRP A 1 81 ? 8.847 -5.173 1.669 1.00 94.38 81 TRP A N 1
ATOM 614 C CA . TRP A 1 81 ? 8.661 -4.323 2.852 1.00 94.38 81 TRP A CA 1
ATOM 615 C C . TRP A 1 81 ? 7.209 -3.870 3.014 1.00 94.38 81 TRP A C 1
ATOM 617 O O . TRP A 1 81 ? 6.431 -3.843 2.060 1.00 94.38 81 TRP A O 1
ATOM 627 N N . VAL A 1 82 ? 6.841 -3.482 4.233 1.00 95.94 82 VAL A N 1
ATOM 628 C CA . VAL A 1 82 ? 5.503 -2.983 4.567 1.00 95.94 82 VAL A CA 1
ATOM 629 C C . VAL A 1 82 ? 5.450 -1.469 4.444 1.00 95.94 82 VAL A C 1
ATOM 631 O O . VAL A 1 82 ? 6.238 -0.752 5.059 1.00 95.94 82 VAL A O 1
ATOM 634 N N . MET A 1 83 ? 4.451 -0.967 3.726 1.00 92.19 83 MET A N 1
ATOM 635 C CA . MET A 1 83 ? 4.069 0.442 3.750 1.00 92.19 83 MET A CA 1
ATOM 636 C C . MET A 1 83 ? 2.825 0.647 4.609 1.00 92.19 83 MET A C 1
ATOM 638 O O . MET A 1 83 ? 1.956 -0.219 4.695 1.00 92.19 83 MET A O 1
ATOM 642 N N . LYS A 1 84 ? 2.729 1.828 5.240 1.00 90.81 84 LYS A N 1
ATOM 643 C CA . LYS A 1 84 ? 1.619 2.202 6.140 1.00 90.81 84 LYS A CA 1
ATOM 644 C C . LYS A 1 84 ? 1.397 1.181 7.272 1.00 90.81 84 LYS A C 1
ATOM 646 O O . LYS A 1 84 ? 0.258 0.916 7.660 1.00 90.81 84 LYS A O 1
ATOM 651 N N . ALA A 1 85 ? 2.488 0.622 7.799 1.00 92.19 85 ALA A N 1
ATOM 652 C CA . ALA A 1 85 ? 2.461 -0.305 8.926 1.00 92.19 85 ALA A CA 1
ATOM 653 C C . ALA A 1 85 ? 1.698 0.278 10.128 1.00 92.19 85 ALA A C 1
ATOM 655 O O . ALA A 1 85 ? 1.657 1.494 10.317 1.00 92.19 85 ALA A O 1
ATOM 656 N N . ASN A 1 86 ? 1.102 -0.600 10.941 1.00 89.75 86 ASN A N 1
ATOM 657 C CA . ASN A 1 86 ? 0.282 -0.243 12.109 1.00 89.75 86 ASN A CA 1
ATOM 658 C C . ASN A 1 86 ? -0.974 0.587 11.783 1.00 89.75 86 ASN A C 1
ATOM 660 O O . ASN A 1 86 ? -1.548 1.219 12.666 1.00 89.75 86 ASN A O 1
ATOM 664 N N . THR A 1 87 ? -1.422 0.578 10.525 1.00 91.81 87 THR A N 1
ATOM 665 C CA . THR A 1 87 ? -2.684 1.198 10.107 1.00 91.81 87 THR A CA 1
ATOM 666 C C . THR A 1 87 ? -3.569 0.179 9.387 1.00 91.81 87 THR A C 1
ATOM 668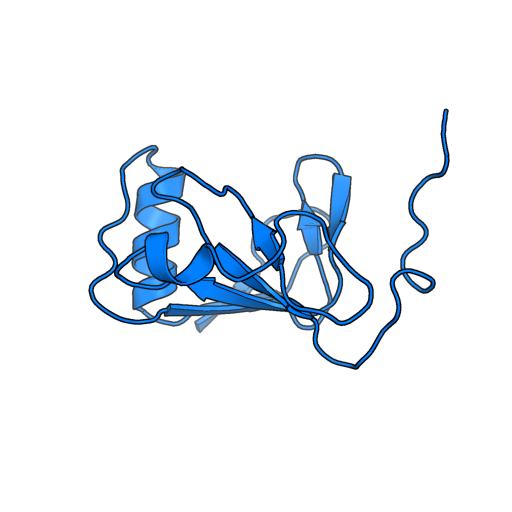 O O . THR A 1 87 ? -3.049 -0.807 8.859 1.00 91.81 87 THR A O 1
ATOM 671 N N . PRO A 1 88 ? -4.883 0.435 9.254 1.00 91.50 88 PRO A N 1
ATOM 672 C CA . PRO A 1 88 ? -5.764 -0.387 8.417 1.00 91.50 88 PRO A CA 1
ATOM 673 C C . PRO A 1 88 ? -5.417 -0.359 6.916 1.00 91.50 88 PRO A C 1
ATOM 675 O O . PRO A 1 88 ? -6.059 -1.031 6.117 1.00 91.50 88 PRO A O 1
ATOM 678 N N . TYR A 1 89 ? -4.429 0.448 6.520 1.00 93.69 89 TYR A N 1
ATOM 679 C CA . TYR A 1 89 ? -3.949 0.595 5.150 1.00 93.69 89 TYR A CA 1
ATOM 680 C C . TYR A 1 89 ? -2.615 -0.122 4.915 1.00 93.69 89 TYR A C 1
ATOM 682 O O . TYR A 1 89 ? -1.932 0.169 3.929 1.00 93.69 89 TYR A O 1
ATOM 690 N N . ALA A 1 90 ? -2.192 -0.989 5.839 1.00 95.88 90 ALA A N 1
ATOM 691 C CA . ALA A 1 90 ? -0.945 -1.721 5.696 1.00 95.88 90 ALA A CA 1
ATOM 692 C C . ALA A 1 90 ? -0.978 -2.597 4.439 1.00 95.88 90 ALA A C 1
ATOM 694 O O . ALA A 1 90 ? -1.964 -3.275 4.151 1.00 95.88 90 ALA A O 1
ATOM 695 N N . HIS A 1 91 ? 0.112 -2.563 3.686 1.00 96.00 91 HIS A N 1
ATOM 696 C CA . HIS A 1 91 ? 0.271 -3.379 2.495 1.00 96.00 91 HIS A CA 1
ATOM 697 C C . HIS A 1 91 ? 1.734 -3.738 2.290 1.00 96.00 91 HIS A C 1
ATOM 699 O O . HIS A 1 91 ? 2.631 -2.957 2.619 1.00 96.00 91 HIS A O 1
ATOM 705 N N . LEU A 1 92 ? 1.959 -4.932 1.753 1.00 96.75 92 LEU A N 1
ATOM 706 C CA . LEU A 1 92 ? 3.282 -5.429 1.414 1.00 96.75 92 LEU A CA 1
ATOM 707 C C . LEU A 1 92 ? 3.631 -4.984 -0.003 1.00 96.75 92 LEU A C 1
ATOM 709 O O . LEU A 1 92 ? 2.846 -5.180 -0.930 1.00 96.75 92 LEU A O 1
ATOM 713 N N . ILE A 1 93 ? 4.815 -4.414 -0.171 1.00 94.94 93 ILE A N 1
ATOM 714 C CA . ILE A 1 93 ? 5.408 -4.131 -1.470 1.00 94.94 93 ILE A CA 1
ATOM 715 C C . ILE A 1 93 ? 6.436 -5.214 -1.763 1.00 94.94 93 ILE A C 1
ATOM 717 O O . ILE A 1 93 ? 7.336 -5.447 -0.962 1.00 94.94 93 ILE A O 1
ATOM 721 N N . ILE A 1 94 ? 6.304 -5.865 -2.914 1.00 94.19 94 ILE A N 1
ATOM 722 C CA . ILE A 1 94 ? 7.217 -6.889 -3.417 1.00 94.19 94 ILE A CA 1
ATOM 723 C C . ILE A 1 94 ? 7.835 -6.356 -4.714 1.00 94.19 94 ILE A C 1
ATOM 725 O O . ILE A 1 94 ? 7.146 -6.312 -5.739 1.00 94.19 94 ILE A O 1
ATOM 729 N N . PRO A 1 95 ? 9.107 -5.931 -4.703 1.00 92.25 95 PRO A N 1
ATOM 730 C CA . PRO A 1 95 ? 9.810 -5.540 -5.921 1.00 92.25 95 PRO A CA 1
ATOM 731 C C . PRO A 1 95 ? 9.853 -6.672 -6.941 1.00 92.25 95 PRO A C 1
ATOM 733 O O . PRO A 1 95 ? 10.015 -7.838 -6.584 1.00 92.25 95 PRO A O 1
ATOM 736 N N . VAL A 1 96 ? 9.767 -6.324 -8.222 1.00 87.44 96 VAL A N 1
ATOM 737 C CA . VAL A 1 96 ? 9.958 -7.272 -9.324 1.00 87.44 96 VAL A CA 1
ATOM 738 C C . VAL A 1 96 ? 11.189 -6.900 -10.144 1.00 87.44 96 VAL A C 1
ATOM 740 O O . VAL A 1 96 ? 11.572 -5.737 -10.236 1.00 87.44 96 VAL A O 1
ATOM 743 N N . GLY A 1 97 ? 11.826 -7.904 -10.750 1.00 73.50 97 GLY A N 1
ATOM 744 C CA . GLY A 1 97 ? 12.943 -7.694 -11.677 1.00 73.50 97 GLY A CA 1
ATOM 745 C C . GLY A 1 97 ? 14.317 -7.492 -11.032 1.00 73.50 97 GLY A C 1
ATOM 746 O O . GLY A 1 97 ? 15.237 -7.076 -11.730 1.00 73.50 97 GLY A O 1
ATOM 747 N N . GLY A 1 98 ? 14.471 -7.775 -9.729 1.00 55.53 98 GLY A N 1
ATOM 748 C CA . GLY A 1 98 ? 15.774 -7.809 -9.044 1.00 55.53 98 GLY A CA 1
ATOM 749 C C . GLY A 1 98 ? 16.557 -6.492 -9.065 1.00 55.53 98 GLY A C 1
ATOM 750 O O . GLY A 1 98 ? 17.735 -6.484 -8.720 1.00 55.53 98 GLY A O 1
ATOM 751 N N . GLN A 1 99 ? 15.929 -5.389 -9.483 1.00 52.94 99 GLN A N 1
ATOM 752 C CA . GLN A 1 99 ? 16.585 -4.096 -9.595 1.00 52.94 99 GLN A CA 1
ATOM 753 C C . GLN A 1 99 ? 16.925 -3.614 -8.189 1.00 52.94 99 GLN A C 1
ATOM 755 O O . GLN A 1 99 ? 16.056 -3.250 -7.392 1.00 52.94 99 GLN A O 1
ATOM 760 N N . SER A 1 100 ? 18.217 -3.636 -7.888 1.00 46.28 100 SER A N 1
ATOM 761 C CA . SER A 1 100 ? 18.776 -2.924 -6.760 1.00 46.28 100 SER A CA 1
ATOM 762 C C . SER A 1 100 ? 18.355 -1.460 -6.818 1.00 46.28 100 SER A C 1
ATOM 764 O O . SER A 1 100 ? 18.336 -0.862 -7.894 1.00 46.28 100 SER A O 1
ATOM 766 N N . MET A 1 101 ? 18.087 -0.866 -5.654 1.00 51.22 101 MET A N 1
ATOM 767 C CA . MET A 1 101 ? 17.772 0.561 -5.446 1.00 51.22 101 MET A CA 1
ATOM 768 C C . MET A 1 101 ? 18.844 1.543 -5.997 1.00 51.22 101 MET A C 1
ATOM 770 O O . MET A 1 101 ? 18.798 2.725 -5.692 1.00 51.22 101 MET A O 1
ATOM 774 N N . GLY A 1 102 ? 19.820 1.075 -6.786 1.00 42.53 102 GLY A N 1
ATOM 775 C CA . GLY A 1 102 ? 20.822 1.863 -7.505 1.00 42.53 102 GLY A CA 1
ATOM 776 C C . GLY A 1 102 ? 20.456 2.234 -8.951 1.00 42.53 102 GLY A C 1
ATOM 777 O O . GLY A 1 102 ? 21.177 3.021 -9.550 1.00 42.53 102 GLY A O 1
ATOM 778 N N . ALA A 1 103 ? 19.358 1.715 -9.519 1.00 43.53 103 ALA A N 1
ATOM 779 C CA . ALA A 1 103 ? 18.840 2.169 -10.824 1.00 43.53 103 ALA A CA 1
ATOM 780 C C . ALA A 1 103 ? 17.785 3.289 -10.705 1.00 43.53 103 ALA A C 1
ATOM 782 O O . ALA A 1 103 ? 17.381 3.882 -11.701 1.00 43.53 103 ALA A O 1
ATOM 783 N N . ILE A 1 104 ? 17.348 3.580 -9.478 1.00 50.00 104 ILE A N 1
ATOM 784 C CA . ILE A 1 104 ? 16.451 4.680 -9.135 1.00 50.00 104 ILE A CA 1
ATOM 785 C C . ILE A 1 104 ? 17.281 5.617 -8.276 1.00 50.00 104 ILE A C 1
ATOM 787 O O . ILE A 1 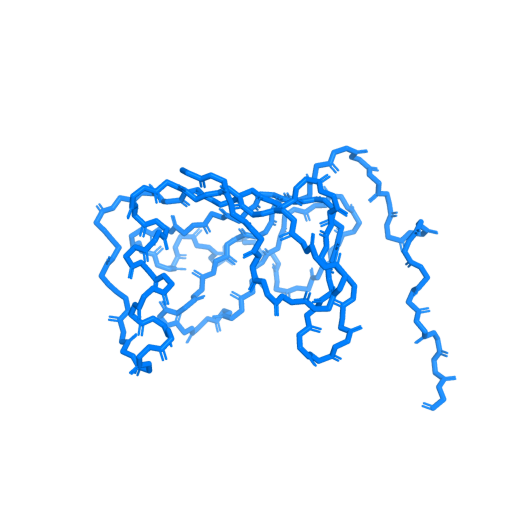104 ? 17.514 5.337 -7.102 1.00 50.00 104 ILE A O 1
ATOM 791 N N . THR A 1 105 ? 17.809 6.679 -8.876 1.00 38.44 105 THR A N 1
ATOM 792 C CA . THR A 1 105 ? 18.575 7.700 -8.166 1.00 38.44 105 THR A CA 1
ATOM 793 C C . THR A 1 105 ? 17.694 8.271 -7.054 1.00 38.44 105 THR A C 1
ATOM 795 O O . THR A 1 105 ? 16.823 9.100 -7.306 1.00 38.44 105 THR A O 1
ATOM 798 N N . GLN A 1 106 ? 17.890 7.822 -5.811 1.00 42.25 106 GLN A N 1
ATOM 799 C CA . GLN A 1 106 ? 17.438 8.594 -4.660 1.00 42.25 106 GLN A CA 1
ATOM 800 C C . GLN A 1 106 ? 18.096 9.973 -4.792 1.00 42.25 106 GLN A C 1
ATOM 802 O O . GLN A 1 106 ? 19.318 10.014 -4.967 1.00 42.25 106 GLN A O 1
ATOM 807 N N . PRO A 1 107 ? 17.356 11.095 -4.743 1.00 37.09 107 PRO A N 1
ATOM 808 C CA . PRO A 1 107 ? 17.996 12.383 -4.560 1.00 37.09 107 PRO A CA 1
ATOM 809 C C . PRO A 1 107 ? 18.660 12.345 -3.183 1.00 37.09 107 PRO A C 1
ATOM 811 O O . PRO A 1 107 ? 18.024 12.451 -2.136 1.00 37.09 107 PRO A O 1
ATOM 814 N N . SER A 1 108 ? 19.962 12.091 -3.204 1.00 43.34 108 SER A N 1
ATOM 815 C CA . SER A 1 108 ? 20.871 12.364 -2.110 1.00 43.34 108 SER A CA 1
ATOM 816 C C . SER A 1 108 ? 20.738 13.839 -1.751 1.00 43.34 108 SER A C 1
ATOM 818 O O . SER A 1 108 ? 20.854 14.679 -2.639 1.00 43.34 108 SER A O 1
ATOM 820 N N . GLY A 1 109 ? 20.469 14.095 -0.471 1.00 48.09 109 GLY A N 1
ATOM 821 C CA . GLY A 1 109 ? 20.424 15.388 0.212 1.00 48.09 109 GLY A CA 1
ATOM 822 C C . GLY A 1 109 ? 20.605 16.662 -0.618 1.00 48.09 109 GLY A C 1
ATOM 823 O O . GLY A 1 109 ? 21.693 16.944 -1.118 1.00 48.09 109 GLY A O 1
ATOM 824 N N . GLN A 1 110 ? 19.561 17.486 -0.598 1.00 36.69 110 GLN A N 1
ATOM 825 C CA . GLN A 1 110 ? 19.656 18.931 -0.404 1.00 36.69 110 GLN A CA 1
ATOM 826 C C . GLN A 1 110 ? 18.519 19.371 0.514 1.00 36.69 110 GLN A C 1
ATOM 828 O O . GLN A 1 110 ? 17.400 18.837 0.340 1.00 36.69 110 GLN A O 1
#

Radius of gyration: 13.84 Å; chains: 1; bounding box: 34×31×28 Å

pLDDT: mean 83.72, std 16.47, range [36.69, 97.88]

Sequence (110 aa):
MCRFAGLTGDTPTCLDSQSRAYFKARFQGKTPQVERIGLTYMLHGMTTDTGMQMPPHVMVIVPDPTDLKQFPTTPQSGAPWVMKANTPYAHLIIPVGGQSMGAITQPSGQ